Protein AF-A0A4Y9QPF8-F1 (afdb_monomer_lite)

Secondary structure (DSSP, 8-state):
-PPP---TT-BEEEEEEEETTT--EEEE--GGGGGG-TTEEEEEEEEEE-----SSS---PPPPTTPPTT-EEEESS--S--EEEE-TTS-EEE---EEEEE-SSSEEE----TT-SS----

Organism: NCBI:txid2562278

pLDDT: mean 89.96, std 12.93, range [38.16, 98.06]

Foldseek 3Di:
DDDADADPLAKFKWWWWAAPPPRDIDIDRDPVCPVVPPRTDTPGPIDIDRPDDDPDPDDDDDDDPPQDAFDKDKDQADPHQAFCDADPRRHTHGNGIFIFGHHVPDTFTPDDHVPDPDGDRD

Radius of gyration: 19.84 Å; chains: 1; bounding box: 45×23×57 Å

Structure (mmCIF, N/CA/C/O backbone):
data_AF-A0A4Y9QPF8-F1
#
_entry.id   AF-A0A4Y9QPF8-F1
#
loop_
_atom_site.group_PDB
_atom_site.id
_atom_site.type_symbol
_atom_site.label_atom_id
_atom_site.label_alt_id
_atom_site.label_comp_id
_atom_site.label_asym_id
_atom_site.label_entity_id
_atom_site.label_seq_id
_atom_site.pdbx_PDB_ins_code
_atom_site.Cartn_x
_atom_site.Cartn_y
_atom_site.Cartn_z
_atom_site.occupancy
_atom_site.B_iso_or_equiv
_atom_site.auth_seq_id
_atom_site.auth_comp_id
_atom_site.auth_asym_id
_atom_site.auth_atom_id
_atom_site.pdbx_PDB_model_num
ATOM 1 N N . MET A 1 1 ? -17.961 10.872 7.436 1.00 61.09 1 MET A N 1
ATOM 2 C CA . MET A 1 1 ? -17.236 10.192 6.340 1.00 61.09 1 MET A CA 1
ATOM 3 C C . MET A 1 1 ? -15.800 10.689 6.359 1.00 61.09 1 MET A C 1
ATOM 5 O O . MET A 1 1 ? -15.601 11.892 6.236 1.00 61.09 1 MET A O 1
ATOM 9 N N . LYS A 1 2 ? -14.827 9.804 6.592 1.00 71.81 2 LYS A N 1
ATOM 10 C CA . LYS A 1 2 ? -13.398 10.148 6.609 1.00 71.81 2 LYS A CA 1
ATOM 11 C C . LYS A 1 2 ? -12.883 10.136 5.171 1.00 71.81 2 LYS A C 1
ATOM 13 O O . LYS A 1 2 ? -13.086 9.157 4.458 1.00 71.81 2 LYS A O 1
ATOM 18 N N . LYS A 1 3 ? -12.284 11.237 4.718 1.00 79.31 3 LYS A N 1
ATOM 19 C CA . LYS A 1 3 ? -11.692 11.303 3.377 1.00 79.31 3 LYS A CA 1
ATOM 20 C C . LYS A 1 3 ? -10.334 10.610 3.415 1.00 79.31 3 LYS A C 1
ATOM 22 O O . LYS A 1 3 ? -9.482 11.002 4.205 1.00 79.31 3 LYS A O 1
ATOM 27 N N . VAL A 1 4 ? -10.135 9.630 2.542 1.00 80.62 4 VAL A N 1
ATOM 28 C CA . VAL A 1 4 ? -8.821 9.029 2.297 1.00 80.62 4 VAL A CA 1
ATOM 29 C C . VAL A 1 4 ? -8.189 9.746 1.105 1.00 80.62 4 VAL A C 1
ATOM 31 O O . VAL A 1 4 ? -8.857 10.007 0.103 1.00 80.62 4 VAL A O 1
ATOM 34 N N . SER A 1 5 ? -6.921 10.128 1.232 1.00 83.25 5 SER A N 1
ATOM 35 C CA . SER A 1 5 ? -6.130 10.731 0.158 1.00 83.25 5 SER A CA 1
ATOM 36 C C . SER A 1 5 ? -4.919 9.856 -0.126 1.00 83.25 5 SER A C 1
ATOM 38 O O . SER A 1 5 ? -4.286 9.437 0.845 1.00 83.25 5 SER A O 1
ATOM 40 N N . PRO A 1 6 ? -4.563 9.636 -1.403 1.00 86.75 6 PRO A N 1
ATOM 41 C CA . PRO A 1 6 ? -3.362 8.894 -1.722 1.00 86.75 6 PRO A CA 1
ATOM 42 C C . PRO A 1 6 ? -2.119 9.528 -1.094 1.00 86.75 6 PRO A C 1
ATOM 44 O O . PRO A 1 6 ? -1.950 10.751 -1.151 1.00 86.75 6 PRO A O 1
ATOM 47 N N . SER A 1 7 ? -1.256 8.711 -0.503 1.00 90.19 7 SER A N 1
ATOM 48 C CA . SER A 1 7 ? 0.034 9.155 0.003 1.00 90.19 7 SER A CA 1
ATOM 49 C C . SER A 1 7 ? 1.005 9.317 -1.166 1.00 90.19 7 SER A C 1
ATOM 51 O O . SER A 1 7 ? 1.222 8.360 -1.911 1.00 90.19 7 SER A O 1
ATOM 53 N N . PRO A 1 8 ? 1.655 10.484 -1.322 1.00 89.38 8 PRO A N 1
ATOM 54 C CA . PRO A 1 8 ? 2.661 10.681 -2.365 1.00 89.38 8 PRO A CA 1
ATOM 55 C C . PRO A 1 8 ? 3.926 9.838 -2.139 1.00 89.38 8 PRO A C 1
ATOM 57 O O . PRO A 1 8 ? 4.768 9.748 -3.030 1.00 89.38 8 PRO A O 1
ATOM 60 N N . GLU A 1 9 ? 4.090 9.244 -0.952 1.00 93.56 9 GLU A N 1
ATOM 61 C CA . GLU A 1 9 ? 5.223 8.373 -0.647 1.00 93.56 9 GLU A CA 1
ATOM 62 C C . GLU A 1 9 ? 5.029 6.947 -1.149 1.00 93.56 9 GLU A C 1
ATOM 64 O O . GLU A 1 9 ? 6.022 6.291 -1.453 1.00 93.56 9 GLU A O 1
ATOM 69 N N . ILE A 1 10 ? 3.785 6.463 -1.223 1.00 95.62 10 ILE A N 1
ATOM 70 C CA . ILE A 1 10 ? 3.485 5.086 -1.617 1.00 95.62 10 ILE A CA 1
ATOM 71 C C . ILE A 1 10 ? 3.674 4.954 -3.118 1.00 95.62 10 ILE A C 1
ATOM 73 O O . ILE A 1 10 ? 3.014 5.620 -3.916 1.00 95.62 10 ILE A O 1
ATOM 77 N N . LYS A 1 11 ? 4.597 4.080 -3.502 1.00 96.06 11 LYS A N 1
ATOM 78 C CA . LYS A 1 11 ? 4.978 3.890 -4.893 1.00 96.06 11 LYS A CA 1
ATOM 79 C C . LYS A 1 11 ? 5.720 2.585 -5.089 1.00 96.06 11 LYS A C 1
ATOM 81 O O . LYS A 1 11 ? 6.443 2.113 -4.214 1.00 96.06 11 LYS A O 1
ATOM 86 N N . SER A 1 12 ? 5.580 2.043 -6.283 1.00 95.88 12 SER A N 1
ATOM 87 C CA . SER A 1 12 ? 6.442 0.995 -6.802 1.00 95.88 12 SER A CA 1
ATOM 88 C C . SER A 1 12 ? 7.080 1.492 -8.091 1.00 95.88 12 SER A C 1
ATOM 90 O O . SER A 1 12 ? 6.598 2.444 -8.704 1.00 95.88 12 SER A O 1
ATOM 92 N N . LYS A 1 13 ? 8.166 0.852 -8.507 1.00 95.69 13 LYS A N 1
ATOM 93 C CA . LYS A 1 13 ? 8.860 1.163 -9.755 1.00 95.69 13 LYS A CA 1
ATOM 94 C C . LYS A 1 13 ? 8.799 0.010 -10.740 1.00 95.69 13 LYS A C 1
ATOM 96 O O . LYS A 1 13 ? 8.723 -1.161 -10.356 1.00 95.69 13 LYS A O 1
ATOM 101 N N . PHE A 1 14 ? 8.896 0.339 -12.018 1.00 96.88 14 PHE A N 1
ATOM 102 C CA . PHE A 1 14 ? 9.129 -0.640 -13.071 1.00 96.88 14 PHE A CA 1
ATOM 103 C C . PHE A 1 14 ? 10.016 -0.069 -14.178 1.00 96.88 14 PHE A C 1
ATOM 105 O O . PHE A 1 14 ? 10.145 1.146 -14.327 1.00 96.88 14 PHE A O 1
ATOM 112 N N . LYS A 1 15 ? 10.618 -0.964 -14.959 1.00 97.19 15 LYS A N 1
ATOM 113 C CA . LYS A 1 15 ? 11.339 -0.662 -16.201 1.00 97.19 15 LYS A CA 1
ATOM 114 C C . LYS A 1 15 ? 10.934 -1.680 -17.262 1.00 97.19 15 LYS A C 1
ATOM 116 O O . LYS A 1 15 ? 10.724 -2.850 -16.932 1.00 97.19 15 LYS A O 1
ATOM 121 N N . VAL A 1 16 ? 10.816 -1.247 -18.517 1.00 97.94 16 VAL A N 1
ATOM 122 C CA . VAL A 1 16 ? 10.375 -2.107 -19.627 1.00 97.94 16 VAL A CA 1
ATOM 123 C C . VAL A 1 16 ? 11.478 -2.265 -20.658 1.00 97.94 16 VAL A C 1
ATOM 125 O O . VAL A 1 16 ? 12.030 -1.286 -21.166 1.00 97.94 16 VAL A O 1
ATOM 128 N N . PHE A 1 17 ? 11.748 -3.520 -20.995 1.00 97.81 17 PHE A N 1
ATOM 129 C CA . PHE A 1 17 ? 12.710 -3.947 -21.996 1.00 97.81 17 PHE A CA 1
ATOM 130 C C . PHE A 1 17 ? 11.989 -4.613 -23.168 1.00 97.81 17 PHE A C 1
ATOM 132 O O . PHE A 1 17 ? 11.002 -5.320 -22.969 1.00 97.81 17 PHE A O 1
ATOM 139 N N . GLN A 1 18 ? 12.517 -4.439 -24.378 1.00 98.06 18 GLN A N 1
ATOM 140 C CA . GLN A 1 18 ? 12.081 -5.163 -25.569 1.00 98.06 18 GLN A CA 1
ATOM 141 C C . GLN A 1 18 ? 13.262 -5.856 -26.245 1.00 98.06 18 GLN A C 1
ATOM 143 O O . GLN A 1 18 ? 14.266 -5.211 -26.553 1.00 98.06 18 GLN A O 1
ATOM 148 N N . HIS A 1 19 ? 13.153 -7.161 -26.495 1.00 97.69 19 HIS A N 1
ATOM 149 C CA . HIS A 1 19 ? 14.205 -7.928 -27.156 1.00 97.69 19 HIS A CA 1
ATOM 150 C C . HIS A 1 19 ? 14.424 -7.408 -28.583 1.00 97.69 19 HIS A C 1
ATOM 152 O O . HIS A 1 19 ? 13.467 -7.221 -29.336 1.00 97.69 19 HIS A O 1
ATOM 158 N N . LYS A 1 20 ? 15.686 -7.230 -28.994 1.00 96.81 20 LYS A N 1
ATOM 159 C CA . LYS A 1 20 ? 16.048 -6.594 -30.278 1.00 96.81 20 LYS A CA 1
ATOM 160 C C . LYS A 1 20 ? 15.534 -7.337 -31.521 1.00 96.81 20 LYS A C 1
ATOM 162 O O . LYS A 1 20 ? 15.261 -6.697 -32.528 1.00 96.81 20 LYS A O 1
ATOM 167 N N . LEU A 1 21 ? 15.439 -8.669 -31.453 1.00 96.88 21 LEU A N 1
ATOM 168 C CA . LEU A 1 21 ? 15.009 -9.533 -32.570 1.00 96.88 21 LEU A CA 1
ATOM 169 C C . LEU A 1 21 ? 13.575 -10.074 -32.443 1.00 96.88 21 LEU A C 1
ATOM 171 O O . LEU A 1 21 ? 12.792 -9.955 -33.374 1.00 96.88 21 LEU A O 1
ATOM 175 N N . THR A 1 22 ? 13.231 -10.704 -31.315 1.00 97.38 22 THR A N 1
ATOM 176 C CA . THR A 1 22 ? 11.923 -11.353 -31.117 1.00 97.38 22 THR A CA 1
ATOM 177 C C . THR A 1 22 ? 10.802 -10.388 -30.744 1.00 97.38 22 THR A C 1
ATOM 179 O O . THR A 1 22 ? 9.642 -10.782 -30.784 1.00 97.38 22 THR A O 1
ATOM 182 N N . HIS A 1 23 ? 11.133 -9.149 -30.361 1.00 96.06 23 HIS A N 1
ATOM 183 C CA . HIS A 1 23 ? 10.197 -8.162 -29.815 1.00 96.06 23 HIS A CA 1
ATOM 184 C C . HIS A 1 23 ? 9.499 -8.572 -28.507 1.00 96.06 23 HIS A C 1
ATOM 186 O O . HIS A 1 23 ? 8.551 -7.903 -28.095 1.00 96.06 23 HIS A O 1
ATOM 192 N N . GLU A 1 24 ? 9.988 -9.615 -27.829 1.00 97.75 24 GLU A N 1
ATOM 193 C CA . GLU A 1 24 ? 9.533 -10.010 -26.494 1.00 97.75 24 GLU A CA 1
ATOM 194 C C . GLU A 1 24 ? 9.658 -8.846 -25.503 1.00 97.75 24 GLU A C 1
ATOM 196 O O . GLU A 1 24 ? 10.670 -8.140 -25.497 1.00 97.75 24 GLU A O 1
ATOM 201 N N . ILE A 1 25 ? 8.631 -8.657 -24.670 1.00 97.62 25 ILE A N 1
ATOM 202 C CA . ILE A 1 25 ? 8.572 -7.601 -23.657 1.00 97.62 25 ILE A CA 1
ATOM 203 C C . ILE A 1 25 ? 8.829 -8.194 -22.279 1.00 97.62 25 ILE A C 1
ATOM 205 O O . ILE A 1 25 ? 8.171 -9.151 -21.878 1.00 97.62 25 ILE A O 1
ATOM 209 N N . ILE A 1 26 ? 9.737 -7.568 -21.533 1.00 96.81 26 ILE A N 1
ATOM 210 C CA . ILE A 1 26 ? 10.032 -7.919 -20.144 1.00 96.81 26 ILE A CA 1
ATOM 211 C C . ILE A 1 26 ? 9.865 -6.682 -19.269 1.00 96.81 26 ILE A C 1
ATOM 213 O O . ILE A 1 26 ? 10.351 -5.598 -19.597 1.00 96.81 26 ILE A O 1
ATOM 217 N N . ILE A 1 27 ? 9.194 -6.867 -18.134 1.00 96.88 27 ILE A N 1
ATOM 218 C CA . ILE A 1 27 ? 9.002 -5.848 -17.104 1.00 96.88 27 ILE A CA 1
ATOM 219 C C . ILE A 1 27 ? 9.792 -6.276 -15.871 1.00 96.88 27 ILE A C 1
ATOM 221 O O . ILE A 1 27 ? 9.701 -7.424 -15.438 1.00 96.88 27 ILE A O 1
ATOM 225 N N . VAL A 1 28 ? 10.576 -5.360 -15.309 1.00 95.94 28 VAL A N 1
ATOM 226 C CA . VAL A 1 28 ? 11.359 -5.610 -14.093 1.00 95.94 28 VAL A CA 1
ATOM 227 C C . VAL A 1 28 ? 11.052 -4.576 -13.022 1.00 95.94 28 VAL A C 1
ATOM 229 O O . VAL A 1 28 ? 10.761 -3.425 -13.334 1.00 95.94 28 VAL A O 1
ATOM 232 N N . HIS A 1 29 ? 11.183 -4.986 -11.760 1.00 95.00 29 HIS A N 1
ATOM 233 C CA . HIS A 1 29 ? 10.904 -4.152 -10.581 1.00 95.00 29 HIS A CA 1
ATOM 234 C C . HIS A 1 29 ? 12.121 -3.976 -9.653 1.00 95.00 29 HIS A C 1
ATOM 236 O O . HIS A 1 29 ? 12.127 -3.121 -8.767 1.00 95.00 29 HIS A O 1
ATOM 242 N N . ASP A 1 30 ? 13.174 -4.769 -9.866 1.00 92.81 30 ASP A N 1
ATOM 243 C CA . ASP A 1 30 ? 14.404 -4.762 -9.072 1.00 92.81 30 ASP A CA 1
ATOM 244 C C . ASP A 1 30 ? 15.549 -4.146 -9.878 1.00 92.81 30 ASP A C 1
ATOM 246 O O . ASP A 1 30 ? 15.878 -4.648 -10.961 1.00 92.81 30 ASP A O 1
ATOM 250 N N . TYR A 1 31 ? 16.192 -3.111 -9.327 1.00 91.75 31 TYR A N 1
ATOM 251 C CA . TYR A 1 31 ? 17.314 -2.411 -9.965 1.00 91.75 31 TYR A CA 1
ATOM 252 C C . TYR A 1 31 ? 18.459 -3.350 -10.368 1.00 91.75 31 TYR A C 1
ATOM 254 O O . TYR A 1 31 ? 19.185 -3.093 -11.327 1.00 91.75 31 TYR A O 1
ATOM 262 N N . ARG A 1 32 ? 18.624 -4.475 -9.667 1.00 90.44 32 ARG A N 1
ATOM 263 C CA . ARG A 1 32 ? 19.681 -5.460 -9.931 1.00 90.44 32 ARG A CA 1
ATOM 264 C C . ARG A 1 32 ? 19.446 -6.248 -11.221 1.00 90.44 32 ARG A C 1
ATOM 266 O O . ARG A 1 32 ? 20.405 -6.792 -11.769 1.00 90.44 32 ARG A O 1
ATOM 273 N N . SER A 1 33 ? 18.209 -6.295 -11.715 1.00 90.19 33 SER A N 1
ATOM 274 C CA . SER A 1 33 ? 17.820 -7.111 -12.875 1.00 90.19 33 SER A CA 1
ATOM 275 C C . SER A 1 33 ? 18.345 -6.561 -14.199 1.00 90.19 33 SER A C 1
ATOM 277 O O . SER A 1 33 ? 18.541 -7.323 -15.139 1.00 90.19 33 SER A O 1
ATOM 279 N N . GLU A 1 34 ? 18.631 -5.260 -14.282 1.00 83.31 34 GLU A N 1
ATOM 280 C CA . GLU A 1 34 ? 19.047 -4.582 -15.520 1.00 83.31 34 GLU A CA 1
ATOM 281 C C . GLU A 1 34 ? 20.265 -5.235 -16.194 1.00 83.31 34 GLU A C 1
ATOM 283 O O . GLU A 1 34 ? 20.362 -5.298 -17.418 1.00 83.31 34 GLU A O 1
ATOM 288 N N . ARG A 1 35 ? 21.170 -5.816 -15.399 1.00 86.00 35 ARG A N 1
ATOM 289 C CA . ARG A 1 35 ? 22.394 -6.470 -15.890 1.00 86.00 35 ARG A CA 1
ATOM 290 C C . ARG A 1 35 ? 22.134 -7.723 -16.735 1.00 86.00 35 ARG A C 1
ATOM 292 O O . ARG A 1 35 ? 23.060 -8.193 -17.399 1.00 86.00 35 ARG A O 1
ATOM 299 N N . LEU A 1 36 ? 20.919 -8.269 -16.695 1.00 88.44 36 LEU A N 1
ATOM 300 C CA . LEU A 1 36 ? 20.546 -9.519 -17.358 1.00 88.44 36 LEU A CA 1
ATOM 301 C C . LEU A 1 36 ? 20.088 -9.320 -18.814 1.00 88.44 36 LEU A C 1
ATOM 303 O O . LEU A 1 36 ? 20.090 -10.280 -19.578 1.00 88.44 36 LEU A O 1
ATOM 307 N N . PHE A 1 37 ? 19.757 -8.094 -19.234 1.00 90.88 37 PHE A N 1
ATOM 308 C CA . PHE A 1 37 ? 19.033 -7.838 -20.491 1.00 90.88 37 PHE A CA 1
ATOM 309 C C . PHE A 1 37 ? 19.882 -7.137 -21.565 1.00 90.88 37 PHE A C 1
ATOM 311 O O . PHE A 1 37 ? 19.473 -6.143 -22.159 1.00 90.88 37 PHE A O 1
ATOM 318 N N . LYS A 1 38 ? 21.084 -7.660 -21.849 1.00 90.56 38 LYS A N 1
ATOM 319 C CA . LYS A 1 38 ? 22.028 -7.063 -22.826 1.00 90.56 38 LYS A CA 1
ATOM 320 C C . LYS A 1 38 ? 21.499 -7.036 -24.272 1.00 90.56 38 LYS A C 1
ATOM 322 O O . LYS A 1 38 ? 21.788 -6.105 -25.031 1.00 90.56 38 LYS A O 1
ATOM 327 N N . ASP A 1 39 ? 20.699 -8.032 -24.647 1.00 95.81 39 ASP A N 1
ATOM 328 C CA . ASP A 1 39 ? 20.120 -8.172 -25.995 1.00 95.81 39 ASP A CA 1
ATOM 329 C C . ASP A 1 39 ? 18.763 -7.469 -26.152 1.00 95.81 39 ASP A C 1
ATOM 331 O O . ASP A 1 39 ? 18.067 -7.630 -27.156 1.00 95.81 39 ASP A O 1
ATOM 335 N N . TYR A 1 40 ? 18.404 -6.633 -25.179 1.00 97.19 40 TYR A N 1
ATOM 336 C CA . TYR A 1 40 ? 17.168 -5.867 -25.160 1.00 97.19 40 TYR A CA 1
ATOM 337 C C . TYR A 1 40 ? 17.456 -4.371 -25.320 1.00 97.19 40 TYR A C 1
ATOM 339 O O . TYR A 1 40 ? 18.543 -3.887 -24.999 1.00 97.19 40 TYR A O 1
ATOM 347 N N . ASN A 1 41 ? 16.473 -3.638 -25.832 1.00 97.06 41 ASN A N 1
ATOM 348 C CA . ASN A 1 41 ? 16.414 -2.183 -25.779 1.00 97.06 41 ASN A CA 1
ATOM 349 C C . ASN A 1 41 ? 15.530 -1.764 -24.602 1.00 97.06 41 ASN A C 1
ATOM 351 O O . ASN A 1 41 ? 14.526 -2.419 -24.321 1.00 97.06 41 ASN A O 1
ATOM 355 N N . VAL A 1 42 ? 15.872 -0.659 -23.943 1.00 97.00 42 VAL A N 1
ATOM 356 C CA . VAL A 1 42 ? 14.971 -0.032 -22.972 1.00 97.00 42 VAL A CA 1
ATOM 357 C C . VAL A 1 42 ? 13.882 0.715 -23.734 1.00 97.00 42 VAL A C 1
ATOM 359 O O . VAL A 1 42 ? 14.186 1.525 -24.606 1.00 97.00 42 VAL A O 1
ATOM 362 N N . VAL A 1 43 ? 12.623 0.436 -23.403 1.00 97.56 43 VAL A N 1
ATOM 363 C CA . VAL A 1 43 ? 11.453 1.101 -24.000 1.00 97.56 43 VAL A CA 1
ATOM 364 C C . VAL A 1 43 ? 10.823 2.085 -23.020 1.00 97.56 43 VAL A C 1
ATOM 366 O O . VAL A 1 43 ? 10.400 3.165 -23.418 1.00 97.56 43 VAL A O 1
ATOM 369 N N . ILE A 1 44 ? 10.795 1.734 -21.734 1.00 97.69 44 ILE A N 1
ATOM 370 C CA . ILE A 1 44 ? 10.376 2.624 -20.650 1.00 97.69 44 ILE A CA 1
ATOM 371 C C . ILE A 1 44 ? 11.471 2.572 -19.596 1.00 97.69 44 ILE A C 1
ATOM 373 O O . ILE A 1 44 ? 11.809 1.485 -19.127 1.00 97.69 44 ILE A O 1
ATOM 377 N N . GLU A 1 45 ? 12.035 3.732 -19.263 1.00 96.88 45 GLU A N 1
ATOM 378 C CA . GLU A 1 45 ? 13.002 3.877 -18.173 1.00 96.88 45 GLU A CA 1
ATOM 379 C C . GLU A 1 45 ? 12.345 3.675 -16.804 1.00 96.88 45 GLU A C 1
ATOM 381 O O . GLU A 1 45 ? 11.122 3.593 -16.699 1.00 96.88 45 GLU A O 1
ATOM 386 N N . TRP A 1 46 ? 13.156 3.589 -15.746 1.00 96.38 46 TRP A N 1
ATOM 387 C CA . TRP A 1 46 ? 12.643 3.470 -14.380 1.00 96.38 46 TRP A CA 1
ATOM 388 C C . TRP A 1 46 ? 11.571 4.524 -14.095 1.00 96.38 46 TRP A C 1
ATOM 390 O O . TRP A 1 46 ? 11.841 5.724 -14.106 1.00 96.38 46 TRP A O 1
ATOM 400 N N . THR A 1 47 ? 10.351 4.046 -13.871 1.00 96.81 47 THR A N 1
ATOM 401 C CA . THR A 1 47 ? 9.160 4.872 -13.697 1.00 96.81 47 THR A CA 1
ATOM 402 C C . THR A 1 47 ? 8.452 4.455 -12.419 1.00 96.81 47 THR A C 1
ATOM 404 O O . THR A 1 47 ? 8.146 3.275 -12.232 1.00 96.81 47 THR A O 1
ATOM 407 N N . ASP A 1 4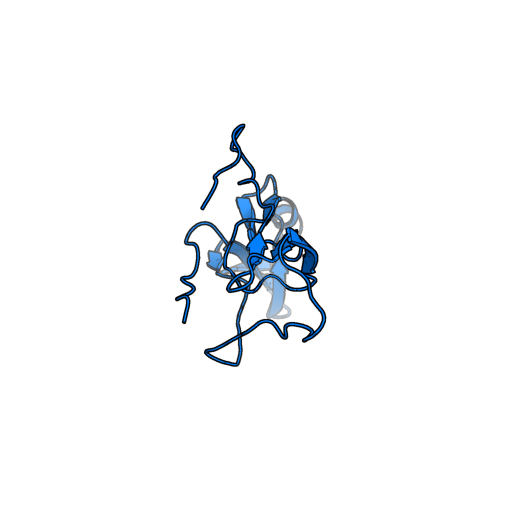8 ? 8.192 5.434 -11.555 1.00 95.81 48 ASP A N 1
ATOM 408 C CA . ASP A 1 48 ? 7.396 5.250 -10.346 1.00 95.81 48 ASP A CA 1
ATOM 409 C C . ASP A 1 48 ? 5.901 5.295 -10.691 1.00 95.81 48 ASP A C 1
ATOM 411 O O . ASP A 1 48 ? 5.455 6.090 -11.522 1.00 95.81 48 ASP A O 1
ATOM 415 N N . TYR A 1 49 ? 5.113 4.464 -10.023 1.00 94.81 49 TYR A N 1
ATOM 416 C CA . TYR A 1 49 ? 3.658 4.450 -10.119 1.00 94.81 49 TYR A CA 1
ATOM 417 C C . TYR A 1 49 ? 3.039 4.110 -8.764 1.00 94.81 49 TYR A C 1
ATOM 419 O O . TYR A 1 49 ? 3.673 3.491 -7.908 1.00 94.81 49 TYR A O 1
ATOM 427 N N . TYR A 1 50 ? 1.782 4.505 -8.574 1.00 94.62 50 TYR A N 1
ATOM 428 C CA . TYR A 1 50 ? 0.997 4.102 -7.412 1.00 94.62 50 TYR A CA 1
ATOM 429 C C . TYR A 1 50 ? 0.423 2.692 -7.658 1.00 94.62 50 TYR A C 1
ATOM 431 O O . TYR A 1 50 ? -0.346 2.525 -8.608 1.00 94.62 50 TYR A O 1
ATOM 439 N N . PRO A 1 51 ? 0.798 1.666 -6.865 1.00 92.81 51 PRO A N 1
ATOM 440 C CA . PRO A 1 51 ? 0.492 0.274 -7.197 1.00 92.81 51 PRO A CA 1
ATOM 441 C C . PRO A 1 51 ? -0.890 -0.198 -6.727 1.00 92.81 51 PRO A C 1
ATOM 443 O O . PRO A 1 51 ? -1.287 -1.317 -7.044 1.00 92.81 51 PRO A O 1
ATOM 446 N N . TYR A 1 52 ? -1.634 0.628 -5.987 1.00 90.94 52 TYR A N 1
ATOM 447 C CA . TYR A 1 52 ? -2.943 0.262 -5.455 1.00 90.94 52 TYR A CA 1
ATOM 448 C C . TYR A 1 52 ? -4.047 0.939 -6.269 1.00 90.94 52 TYR A C 1
ATOM 450 O O . TYR A 1 52 ? -4.130 2.155 -6.354 1.00 90.94 52 TYR A O 1
ATOM 458 N N . THR A 1 53 ? -4.931 0.167 -6.888 1.00 84.62 53 THR A N 1
ATOM 459 C CA . THR A 1 53 ? -6.087 0.722 -7.605 1.00 84.62 53 THR A CA 1
ATOM 460 C C . THR A 1 53 ? -7.356 0.118 -7.046 1.00 84.62 53 THR A C 1
ATOM 462 O O . THR A 1 53 ? -7.516 -1.101 -7.059 1.00 84.62 53 THR A O 1
ATOM 465 N N . GLN A 1 54 ? -8.270 0.962 -6.575 1.00 81.44 54 GLN A N 1
ATOM 466 C CA . GLN A 1 54 ? -9.591 0.527 -6.136 1.00 81.44 54 GLN A CA 1
ATOM 467 C C . GLN A 1 54 ? -10.605 0.750 -7.259 1.00 81.44 54 GLN A C 1
ATOM 469 O O . GLN A 1 54 ? -10.634 1.809 -7.882 1.00 81.44 54 GLN A O 1
ATOM 474 N N . LEU A 1 55 ? -11.441 -0.260 -7.520 1.00 84.81 55 LEU A N 1
ATOM 475 C CA . LEU A 1 55 ? -12.520 -0.163 -8.511 1.00 84.81 55 LEU A CA 1
ATOM 476 C C . LEU A 1 55 ? -13.630 0.788 -8.049 1.00 84.81 55 LEU A C 1
ATOM 478 O O . LEU A 1 55 ? -14.243 1.475 -8.863 1.00 84.81 55 LEU A O 1
ATOM 482 N N . ASN A 1 56 ? -13.884 0.813 -6.740 1.00 87.44 56 ASN A N 1
ATOM 483 C CA . ASN A 1 56 ? -14.920 1.634 -6.136 1.00 87.44 56 ASN A CA 1
ATOM 484 C C . ASN A 1 56 ? -14.302 2.888 -5.509 1.00 87.44 56 ASN A C 1
ATOM 486 O O . ASN A 1 56 ? -13.247 2.796 -4.885 1.00 87.44 56 ASN A O 1
ATOM 490 N N . PRO A 1 57 ? -14.978 4.046 -5.587 1.00 85.56 57 PRO A N 1
ATOM 491 C CA . PRO A 1 57 ? -14.500 5.284 -4.974 1.00 85.56 57 PRO A CA 1
ATOM 492 C C . PRO A 1 57 ? -14.779 5.353 -3.461 1.00 85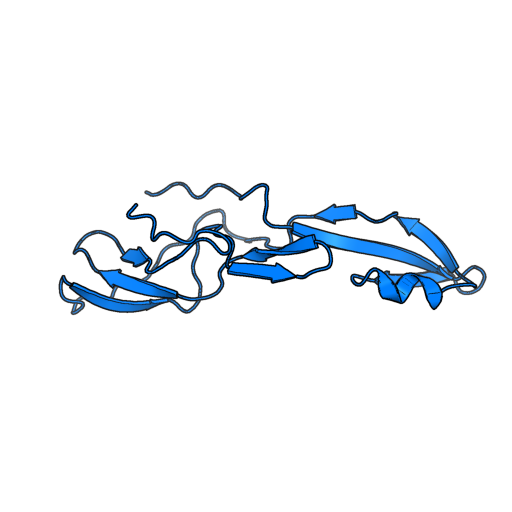.56 57 PRO A C 1
ATOM 494 O O . PRO A 1 57 ? -14.616 6.411 -2.854 1.00 85.56 57 PRO A O 1
ATOM 497 N N . PHE A 1 58 ? -15.260 4.265 -2.855 1.00 86.62 58 PHE A N 1
ATOM 498 C CA . PHE A 1 58 ? -15.606 4.184 -1.441 1.00 86.62 58 PHE A CA 1
ATOM 499 C C . PHE A 1 58 ? -15.214 2.827 -0.854 1.00 86.62 58 PHE A C 1
ATOM 501 O O . PHE A 1 58 ? -15.277 1.798 -1.528 1.00 86.62 58 PHE A O 1
ATOM 508 N N . ALA A 1 59 ? -14.874 2.846 0.431 1.00 89.62 59 ALA A N 1
ATOM 509 C CA . ALA A 1 59 ? -14.637 1.678 1.263 1.00 89.62 59 ALA A CA 1
ATOM 510 C C . ALA A 1 59 ? -15.107 1.986 2.693 1.00 89.62 59 ALA A C 1
ATOM 512 O O . ALA A 1 59 ? -15.165 3.152 3.096 1.00 89.62 59 ALA A O 1
ATOM 513 N N . ALA A 1 60 ? -15.483 0.952 3.441 1.00 92.00 60 ALA A N 1
ATOM 514 C CA . ALA A 1 60 ? -15.912 1.070 4.828 1.00 92.00 60 ALA A CA 1
ATOM 515 C C . ALA A 1 60 ? -15.655 -0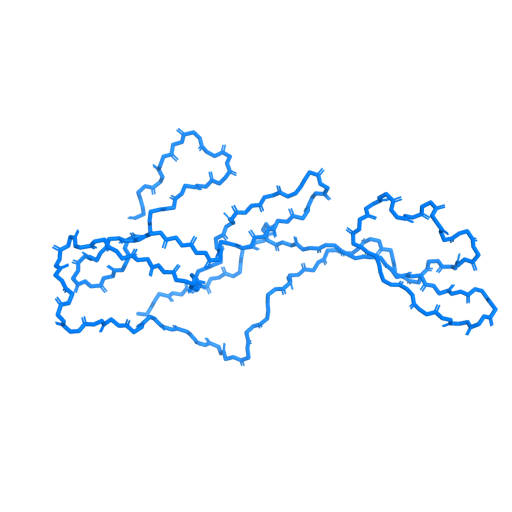.243 5.570 1.00 92.00 60 ALA A C 1
ATOM 517 O O . ALA A 1 60 ? -15.757 -1.320 4.981 1.00 92.00 60 ALA A O 1
ATOM 518 N N . TYR A 1 61 ? -15.375 -0.143 6.867 1.00 93.25 61 TYR A N 1
ATOM 519 C CA . TYR A 1 61 ? -15.311 -1.299 7.751 1.00 93.25 61 TYR A CA 1
ATOM 520 C C . TYR A 1 61 ? -16.722 -1.731 8.164 1.00 93.25 61 TYR A C 1
ATOM 522 O O . TYR A 1 61 ? -17.577 -0.896 8.466 1.00 93.25 61 TYR A O 1
ATOM 530 N N . LEU A 1 62 ? -16.960 -3.041 8.196 1.00 93.69 62 LEU A N 1
ATOM 531 C CA . LEU A 1 62 ? -18.148 -3.613 8.822 1.00 93.69 62 LEU A CA 1
ATOM 532 C C . LEU A 1 62 ? -17.856 -3.807 10.309 1.00 93.69 62 LEU A C 1
ATOM 534 O O . LEU A 1 62 ? -16.933 -4.535 10.663 1.00 93.69 62 LEU A O 1
ATOM 538 N N . ILE A 1 63 ? -18.636 -3.145 11.160 1.00 94.44 63 ILE A N 1
ATOM 539 C CA . ILE A 1 63 ? -18.455 -3.183 12.612 1.00 94.44 63 ILE A CA 1
ATOM 540 C C . ILE A 1 63 ? -19.470 -4.164 13.216 1.00 94.44 63 ILE A C 1
ATOM 542 O O . ILE A 1 63 ? -20.673 -3.982 12.996 1.00 94.44 63 ILE A O 1
ATOM 546 N N . PRO A 1 64 ? -19.026 -5.206 13.946 1.00 93.62 64 PRO A N 1
ATOM 547 C CA . PRO A 1 64 ? -19.920 -6.072 14.707 1.00 93.62 64 PRO A CA 1
ATOM 548 C C . PRO A 1 64 ? -20.732 -5.267 15.727 1.00 93.62 64 PRO A C 1
ATOM 550 O O . PRO A 1 64 ? -20.235 -4.320 16.332 1.00 93.62 64 PRO A O 1
ATOM 553 N N . HIS A 1 65 ? -22.002 -5.623 15.902 1.00 94.38 65 HIS A N 1
ATOM 554 C CA . HIS A 1 65 ? -22.923 -4.887 16.777 1.00 94.38 65 HIS A CA 1
ATOM 555 C C . HIS A 1 65 ? -22.636 -5.095 18.271 1.00 94.38 65 HIS A C 1
ATOM 557 O O . HIS A 1 65 ? -23.102 -4.317 19.098 1.00 94.38 65 HIS A O 1
ATOM 563 N N . ASP A 1 66 ? -21.912 -6.159 18.593 1.00 96.25 66 ASP A N 1
ATOM 564 C CA . ASP A 1 66 ? -21.484 -6.579 19.920 1.00 96.25 66 ASP A CA 1
ATOM 565 C C . ASP A 1 66 ? -20.076 -6.085 20.279 1.00 96.25 66 ASP A C 1
ATOM 567 O O . ASP A 1 66 ? -19.595 -6.394 21.362 1.00 96.25 66 ASP A O 1
ATOM 571 N N . LEU A 1 67 ? -19.435 -5.300 19.406 1.00 96.31 67 LEU A N 1
ATOM 572 C CA . LEU A 1 67 ? -18.107 -4.750 19.658 1.00 96.31 67 LEU A CA 1
ATOM 573 C C . LEU A 1 67 ? -18.156 -3.682 20.763 1.00 96.31 67 LEU A C 1
ATOM 575 O O . LEU A 1 67 ? -18.787 -2.629 20.606 1.00 96.31 67 LEU A O 1
ATOM 579 N N . GLU A 1 68 ? -17.464 -3.932 21.873 1.00 97.75 68 GLU A N 1
ATOM 580 C CA . GLU A 1 68 ? -17.454 -3.042 23.035 1.00 97.75 68 GLU A CA 1
ATOM 581 C C . GLU A 1 68 ? -16.403 -1.925 22.900 1.00 97.75 68 GLU A C 1
ATOM 583 O O . GLU A 1 68 ? -15.358 -2.057 22.258 1.00 97.75 68 GLU A O 1
ATOM 588 N N . ILE A 1 69 ? -16.675 -0.766 23.508 1.00 97.88 69 ILE A N 1
ATOM 589 C CA . ILE A 1 69 ? -15.733 0.362 23.505 1.00 97.88 69 ILE A CA 1
ATOM 590 C C . ILE A 1 69 ? -14.447 -0.048 24.229 1.00 97.88 69 ILE A C 1
ATOM 592 O O . ILE A 1 69 ? -14.481 -0.497 25.372 1.00 97.88 69 ILE A O 1
ATOM 596 N N . GLY A 1 70 ? -13.305 0.188 23.588 1.00 97.62 70 GLY A N 1
ATOM 597 C CA . GLY A 1 70 ? -11.989 -0.193 24.089 1.00 97.62 70 GLY A CA 1
ATOM 598 C C . GLY A 1 70 ? -11.527 -1.572 23.621 1.00 97.62 70 GLY A C 1
ATOM 599 O O . GLY A 1 70 ? -10.365 -1.913 23.850 1.00 97.62 70 GLY A O 1
ATOM 600 N N . GLU A 1 71 ? -12.377 -2.344 22.937 1.00 98.06 71 GLU A N 1
ATOM 601 C CA . GLU A 1 71 ? -11.964 -3.627 22.377 1.00 98.06 71 GLU A CA 1
ATOM 602 C C . GLU A 1 71 ? -10.939 -3.459 21.261 1.00 98.06 71 GLU A C 1
ATOM 604 O O . GLU A 1 71 ? -11.006 -2.543 20.433 1.00 98.06 71 GLU A O 1
ATOM 609 N N . ARG A 1 72 ? -9.974 -4.381 21.257 1.00 97.81 72 ARG A N 1
ATOM 610 C CA . ARG A 1 72 ? -8.935 -4.478 20.240 1.00 97.81 72 ARG A CA 1
ATOM 611 C C . ARG A 1 72 ? -9.377 -5.453 19.161 1.00 97.81 72 ARG A C 1
ATOM 613 O O . ARG A 1 72 ? -9.728 -6.593 19.454 1.00 97.81 72 ARG A O 1
ATOM 620 N N . VAL A 1 73 ? -9.299 -5.009 17.916 1.00 97.06 73 VAL A N 1
ATOM 621 C CA . VAL A 1 73 ? -9.633 -5.800 16.733 1.00 97.06 73 VAL A CA 1
ATOM 622 C C . VAL A 1 73 ? -8.455 -5.856 15.778 1.00 97.06 73 VAL A C 1
ATOM 624 O O . VAL A 1 73 ? -7.594 -4.976 15.775 1.00 97.06 73 VAL A O 1
ATOM 627 N N . PHE A 1 74 ? -8.441 -6.883 14.937 1.00 97.25 74 PHE A N 1
ATOM 628 C CA . PHE A 1 74 ? -7.511 -6.995 13.824 1.00 97.25 74 PHE A CA 1
ATOM 629 C C . PHE A 1 74 ? -8.199 -6.564 12.526 1.00 97.25 74 PHE A C 1
ATOM 631 O O . PHE A 1 74 ? -9.256 -7.088 12.174 1.00 97.25 74 PHE A O 1
ATOM 638 N N . ILE A 1 75 ? -7.587 -5.628 11.807 1.00 97.06 75 ILE A N 1
ATOM 639 C CA . ILE A 1 75 ? -8.031 -5.157 10.498 1.00 97.06 75 ILE A CA 1
ATOM 640 C C . ILE A 1 75 ? -7.176 -5.849 9.440 1.00 97.06 75 ILE A C 1
ATOM 642 O O . ILE A 1 75 ? -5.972 -5.615 9.347 1.00 97.06 75 ILE A O 1
ATOM 646 N N . SER A 1 76 ? -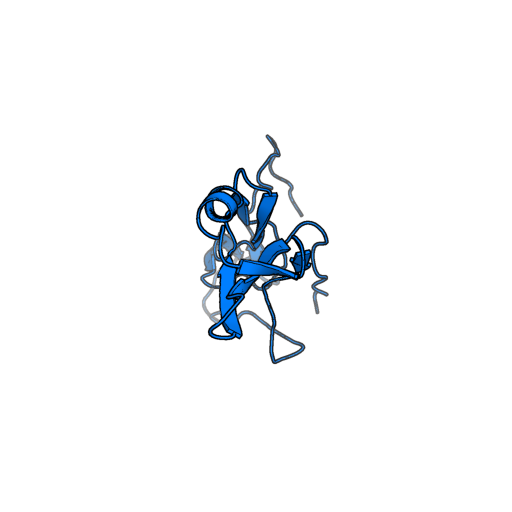7.809 -6.703 8.636 1.00 95.75 76 SER A N 1
ATOM 647 C CA . SER A 1 76 ? -7.141 -7.514 7.609 1.00 95.75 76 SER A CA 1
ATOM 648 C C . SER A 1 76 ? -6.934 -6.805 6.267 1.00 95.75 76 SER A C 1
ATOM 650 O O . SER A 1 76 ? -6.229 -7.331 5.415 1.00 95.75 76 SER A O 1
ATOM 652 N N . ASP A 1 77 ? -7.596 -5.672 6.053 1.00 94.19 77 ASP A N 1
ATOM 653 C CA . ASP A 1 77 ? -7.393 -4.795 4.898 1.00 94.19 77 ASP A CA 1
ATOM 654 C C . ASP A 1 77 ? -7.645 -3.365 5.365 1.00 94.19 77 ASP A C 1
ATOM 656 O O . ASP A 1 77 ? -8.785 -2.897 5.416 1.00 94.19 77 ASP A O 1
ATOM 660 N N . VAL A 1 78 ? -6.583 -2.701 5.816 1.00 94.94 78 VAL A N 1
ATOM 661 C CA . VAL A 1 78 ? -6.638 -1.275 6.155 1.00 94.94 78 VAL A CA 1
ATOM 662 C C . VAL A 1 78 ? -7.067 -0.541 4.895 1.00 94.94 78 VAL A C 1
ATOM 664 O O . VAL A 1 78 ? -6.568 -0.868 3.831 1.00 94.94 78 VAL A O 1
ATOM 667 N N . ILE A 1 79 ? -7.983 0.424 4.957 1.00 93.00 79 ILE A N 1
ATOM 668 C CA . ILE A 1 79 ? -8.445 1.169 3.767 1.00 93.00 79 ILE A CA 1
ATOM 669 C C . ILE A 1 79 ? -7.734 2.516 3.611 1.00 93.00 79 ILE A C 1
ATOM 671 O O . ILE A 1 79 ? -7.734 3.100 2.530 1.00 93.00 79 ILE A O 1
ATOM 675 N N . GLU A 1 80 ? -7.120 3.016 4.682 1.00 92.38 80 GLU A N 1
ATOM 676 C CA . GLU A 1 80 ? -6.282 4.203 4.655 1.00 92.38 80 GLU A CA 1
ATOM 677 C C . GLU A 1 80 ? -5.000 3.991 3.839 1.00 92.38 80 GLU A C 1
ATOM 679 O O . GLU A 1 80 ? -4.446 2.891 3.759 1.00 92.38 80 GLU A O 1
ATOM 684 N N . ASP A 1 81 ? -4.494 5.075 3.249 1.00 92.81 81 ASP A N 1
ATOM 685 C CA . ASP A 1 81 ? -3.268 5.045 2.452 1.00 92.81 81 ASP A CA 1
ATOM 686 C C . ASP A 1 81 ? -2.032 5.368 3.306 1.00 92.81 81 ASP A C 1
ATOM 688 O O . ASP A 1 81 ? -1.356 6.384 3.139 1.00 92.81 81 ASP A O 1
ATOM 692 N N . LEU A 1 82 ? -1.793 4.516 4.304 1.00 94.44 82 LEU A N 1
ATOM 693 C CA . LEU A 1 82 ? -0.684 4.626 5.254 1.00 94.44 82 LEU A CA 1
ATOM 694 C C . LEU A 1 82 ? 0.516 3.814 4.773 1.00 94.44 82 LEU A C 1
ATOM 696 O O . LEU A 1 82 ? 0.344 2.760 4.170 1.00 94.44 82 LEU A O 1
ATOM 700 N N . VAL A 1 83 ? 1.737 4.266 5.056 1.00 95.19 83 VAL A N 1
ATOM 701 C CA . VAL A 1 83 ? 2.949 3.528 4.674 1.00 95.19 83 VAL A CA 1
ATOM 702 C C . VAL A 1 83 ? 3.153 2.330 5.601 1.00 95.19 83 VAL A C 1
ATOM 704 O O . VAL A 1 83 ? 3.411 2.492 6.784 1.00 95.19 83 VAL A O 1
ATOM 707 N N . GLY A 1 84 ? 3.095 1.114 5.067 1.00 94.25 84 GLY A N 1
ATOM 708 C CA . GLY A 1 84 ? 3.318 -0.115 5.831 1.00 94.25 84 GLY A CA 1
ATOM 709 C C . GLY A 1 84 ? 4.778 -0.543 5.865 1.00 94.25 84 GLY A C 1
ATOM 710 O O . GLY A 1 84 ? 5.291 -0.967 6.898 1.00 94.25 84 GLY A O 1
ATOM 711 N N . SER A 1 85 ? 5.474 -0.433 4.734 1.00 93.00 85 SER A N 1
ATOM 712 C CA . SER A 1 85 ? 6.874 -0.843 4.644 1.00 93.00 85 SER A CA 1
ATOM 713 C C . SER A 1 85 ? 7.626 -0.119 3.533 1.00 93.00 85 SER A C 1
ATOM 715 O O . SER A 1 85 ? 7.040 0.454 2.614 1.00 93.00 85 SER A O 1
ATOM 717 N N . ARG A 1 86 ? 8.956 -0.138 3.640 1.00 93.56 86 ARG A N 1
ATOM 718 C CA . ARG A 1 86 ? 9.875 0.403 2.640 1.00 93.56 86 ARG A CA 1
ATOM 719 C C . ARG A 1 86 ? 10.865 -0.669 2.247 1.00 93.56 86 ARG A C 1
ATOM 721 O O . ARG A 1 86 ? 11.497 -1.281 3.108 1.00 93.56 86 ARG A O 1
ATOM 728 N N . TRP A 1 87 ? 11.041 -0.858 0.952 1.00 91.19 87 TRP A N 1
ATOM 729 C CA . TRP A 1 87 ? 12.120 -1.670 0.433 1.00 91.19 87 TRP A CA 1
ATOM 730 C C . TRP A 1 87 ? 13.353 -0.806 0.190 1.00 91.19 87 TRP A C 1
ATOM 732 O O . TRP A 1 87 ? 13.264 0.345 -0.237 1.00 91.19 87 TRP A O 1
ATOM 742 N N . ASN A 1 88 ? 14.537 -1.371 0.415 1.00 88.38 88 ASN A N 1
ATOM 743 C CA . ASN A 1 88 ? 15.816 -0.661 0.314 1.00 88.38 88 ASN A CA 1
ATOM 744 C C . ASN A 1 88 ? 16.191 -0.218 -1.116 1.00 88.38 88 ASN A C 1
ATOM 746 O O . ASN A 1 88 ? 17.262 0.347 -1.321 1.00 88.38 88 ASN A O 1
ATOM 750 N N . GLN A 1 89 ? 15.317 -0.460 -2.093 1.00 89.50 89 GLN A N 1
ATOM 751 C CA . GLN A 1 89 ? 15.416 0.024 -3.468 1.00 89.50 89 GLN A CA 1
ATOM 752 C C . GLN A 1 89 ? 14.359 1.087 -3.815 1.00 89.50 89 GLN A C 1
ATOM 754 O O . GLN A 1 89 ? 14.131 1.359 -4.989 1.00 89.50 89 GLN A O 1
ATOM 759 N N . GLY A 1 90 ? 13.701 1.680 -2.817 1.00 89.88 90 GLY A N 1
ATOM 760 C CA . GLY A 1 90 ? 12.812 2.829 -3.004 1.00 89.88 90 GLY A CA 1
ATOM 761 C C . GLY A 1 90 ? 11.334 2.504 -3.225 1.00 89.88 90 GLY A C 1
ATOM 762 O O . GLY A 1 90 ? 10.553 3.446 -3.326 1.00 89.88 90 GLY A O 1
ATOM 763 N N . ASP A 1 91 ? 10.943 1.223 -3.252 1.00 94.69 91 ASP A N 1
ATOM 764 C CA . ASP A 1 91 ? 9.519 0.864 -3.213 1.00 94.69 91 ASP A CA 1
ATOM 765 C C . ASP A 1 91 ? 8.967 1.110 -1.809 1.00 94.69 91 ASP A C 1
ATOM 767 O O . ASP A 1 91 ? 9.614 0.803 -0.802 1.00 94.69 91 ASP A O 1
ATOM 771 N N . VAL A 1 92 ? 7.761 1.656 -1.752 1.00 95.69 92 VAL A N 1
ATOM 772 C CA . VAL A 1 92 ? 7.046 1.984 -0.525 1.00 95.69 92 VAL A CA 1
ATOM 773 C C . VAL A 1 92 ? 5.650 1.401 -0.644 1.00 95.69 92 VAL A C 1
ATOM 775 O O . VAL A 1 92 ? 4.889 1.761 -1.542 1.00 95.69 92 VAL A O 1
ATOM 778 N N . PHE A 1 93 ? 5.325 0.490 0.263 1.00 94.62 93 PHE A N 1
ATOM 779 C CA . PHE A 1 93 ? 4.085 -0.273 0.237 1.00 94.62 93 PHE A CA 1
ATOM 780 C C . PHE A 1 93 ? 3.109 0.263 1.273 1.00 94.62 93 PHE A C 1
ATOM 782 O O . PHE A 1 93 ? 3.508 0.742 2.340 1.00 94.62 93 PHE A O 1
ATOM 789 N N . ARG A 1 94 ? 1.822 0.159 0.958 1.00 95.12 94 ARG A N 1
ATOM 790 C CA . ARG A 1 94 ? 0.728 0.524 1.853 1.00 95.12 94 ARG A CA 1
ATOM 791 C C . ARG A 1 94 ? 0.654 -0.449 3.030 1.00 95.12 94 ARG A C 1
ATOM 793 O O . ARG A 1 94 ? 1.049 -1.606 2.911 1.00 95.12 94 ARG A O 1
ATOM 800 N N . LEU A 1 95 ? 0.174 0.023 4.173 1.00 95.88 95 LEU A N 1
ATOM 801 C CA . LEU A 1 95 ? -0.140 -0.806 5.328 1.00 95.88 95 LEU A CA 1
ATOM 802 C C . LEU A 1 95 ? -1.306 -1.721 4.959 1.00 95.88 95 LEU A C 1
ATOM 804 O O . LEU A 1 95 ? -2.395 -1.239 4.670 1.00 95.88 95 LEU A O 1
ATOM 808 N N . GLU A 1 96 ? -1.063 -3.027 4.935 1.00 95.19 96 GLU A N 1
ATOM 809 C CA . GLU A 1 96 ? -2.089 -4.008 4.565 1.00 95.19 96 GLU A CA 1
ATOM 810 C C . GLU A 1 96 ? -2.988 -4.337 5.754 1.00 95.19 96 GLU A C 1
ATOM 812 O O . GLU A 1 96 ? -4.207 -4.376 5.631 1.00 95.19 96 GLU A O 1
ATOM 817 N N . THR A 1 97 ? -2.387 -4.521 6.929 1.00 96.69 97 THR A N 1
ATOM 818 C CA . THR A 1 97 ? -3.088 -4.960 8.135 1.00 96.69 97 THR A CA 1
ATOM 819 C C . THR A 1 97 ? -2.586 -4.216 9.358 1.00 96.69 97 THR A C 1
ATOM 821 O O . THR A 1 97 ? -1.393 -3.914 9.443 1.00 96.69 97 THR A O 1
ATOM 824 N N . CYS A 1 98 ? -3.447 -4.003 10.345 1.00 96.94 98 CYS A N 1
ATOM 825 C CA . CYS A 1 98 ? -3.024 -3.562 11.670 1.00 96.94 98 CYS A CA 1
ATOM 826 C C . CYS A 1 98 ? -4.036 -3.968 12.740 1.00 96.94 98 CYS A C 1
ATOM 828 O O . CYS A 1 98 ? -5.141 -4.418 12.443 1.00 96.94 98 CYS A O 1
ATOM 830 N N . GLU A 1 99 ? -3.650 -3.805 13.999 1.00 97.50 99 GLU A N 1
ATOM 831 C CA . GLU A 1 99 ? -4.617 -3.798 15.089 1.00 97.50 99 GLU A CA 1
ATOM 832 C C . GLU A 1 99 ? -5.233 -2.404 15.232 1.00 97.50 99 GLU A C 1
ATOM 834 O O . GLU A 1 99 ? -4.627 -1.398 14.861 1.00 97.50 99 GLU A O 1
ATOM 839 N N . ALA A 1 100 ? -6.431 -2.335 15.796 1.00 97.38 100 ALA A N 1
ATOM 840 C CA . ALA A 1 100 ? -7.091 -1.082 16.124 1.00 97.38 100 ALA A CA 1
ATOM 841 C C . ALA A 1 100 ? -7.921 -1.218 17.399 1.00 97.38 100 ALA A C 1
ATOM 843 O O . ALA A 1 100 ? -8.321 -2.320 17.771 1.00 97.38 100 ALA A O 1
ATOM 844 N N . ILE A 1 101 ? -8.195 -0.093 18.053 1.00 97.81 101 ILE A N 1
ATOM 845 C CA . ILE A 1 101 ? -9.101 -0.021 19.201 1.00 97.81 101 ILE A CA 1
ATOM 846 C C . ILE A 1 101 ? -10.414 0.625 18.764 1.00 97.81 101 ILE A C 1
ATOM 848 O O . ILE A 1 101 ? -10.416 1.707 18.173 1.00 97.81 101 ILE A O 1
ATOM 852 N N . TRP A 1 102 ? -11.539 -0.012 19.082 1.00 97.44 102 TRP A N 1
ATOM 853 C CA . TRP A 1 102 ? -12.858 0.563 18.847 1.00 97.44 102 TRP A CA 1
ATOM 854 C C . TRP A 1 102 ? -13.176 1.656 19.866 1.00 97.44 102 TRP A C 1
ATOM 856 O O . TRP A 1 102 ? -13.161 1.435 21.074 1.00 97.44 102 TRP A O 1
ATOM 866 N N . THR A 1 103 ? -13.499 2.853 19.386 1.00 96.06 103 THR A N 1
ATOM 867 C CA . THR A 1 103 ? -13.804 4.015 20.244 1.00 96.06 103 THR A CA 1
ATOM 868 C C . THR A 1 103 ? -15.302 4.204 20.504 1.00 96.06 103 THR A C 1
ATOM 870 O O . THR A 1 103 ? -15.695 5.154 21.178 1.00 96.06 103 THR A O 1
ATOM 873 N N . GLY A 1 104 ? -16.155 3.343 19.942 1.00 94.94 104 GLY A N 1
ATOM 874 C CA . GLY A 1 104 ? -17.610 3.534 19.892 1.00 94.94 104 GLY A CA 1
ATOM 875 C C . GLY A 1 104 ? -18.097 4.301 18.660 1.00 94.94 104 GLY A C 1
ATOM 876 O O . GLY A 1 104 ? -19.283 4.248 18.352 1.00 94.94 104 GLY A O 1
ATOM 877 N N . ASN A 1 105 ? -17.198 4.984 17.941 1.00 93.19 105 ASN A N 1
ATOM 878 C CA . ASN A 1 105 ? -17.523 5.727 16.717 1.00 93.19 105 ASN A CA 1
ATOM 879 C C . ASN A 1 105 ? -16.539 5.477 15.565 1.00 93.19 105 ASN A C 1
ATOM 881 O O . ASN A 1 105 ? -16.928 5.587 14.404 1.00 93.19 105 ASN A O 1
ATOM 885 N N . ASP A 1 106 ? -15.277 5.181 15.875 1.00 93.81 106 ASP A N 1
ATOM 886 C CA . ASP A 1 106 ? -14.211 4.963 14.894 1.00 93.81 106 ASP A CA 1
ATOM 887 C C . ASP A 1 106 ? -13.200 3.909 15.382 1.00 93.81 106 ASP A C 1
ATOM 889 O O . ASP A 1 106 ? -13.132 3.598 16.579 1.00 93.81 106 ASP A O 1
ATOM 893 N N . LEU A 1 107 ? -12.402 3.383 14.454 1.00 94.94 107 LEU A N 1
ATOM 894 C CA . LEU A 1 107 ? -11.283 2.484 14.720 1.00 94.94 107 LEU A CA 1
ATOM 895 C C . LEU A 1 107 ? -9.990 3.294 14.838 1.00 94.94 107 LEU A C 1
ATOM 897 O O . LEU A 1 107 ? -9.467 3.821 13.855 1.00 94.94 107 LEU A O 1
ATOM 901 N N . LEU A 1 108 ? -9.450 3.369 16.052 1.00 95.50 108 LEU A N 1
ATOM 902 C CA . LEU A 1 108 ? -8.143 3.963 16.297 1.00 95.50 108 LEU A CA 1
ATOM 903 C C . LEU A 1 108 ? -7.059 2.950 15.922 1.00 95.50 108 LEU A C 1
ATOM 905 O O . LEU A 1 108 ? -6.796 2.021 16.684 1.00 95.50 108 LEU A O 1
ATOM 909 N N . LEU A 1 109 ? -6.458 3.120 14.743 1.00 95.50 109 LEU A N 1
ATOM 910 C CA . LEU A 1 109 ? -5.406 2.234 14.242 1.00 95.50 109 LEU A CA 1
ATOM 911 C C . LEU A 1 109 ? -4.169 2.292 15.150 1.00 95.50 109 LEU A C 1
ATOM 913 O O . LEU A 1 109 ? -3.614 3.367 15.381 1.00 95.50 109 LEU A O 1
ATOM 917 N N . ASP A 1 110 ? -3.694 1.134 15.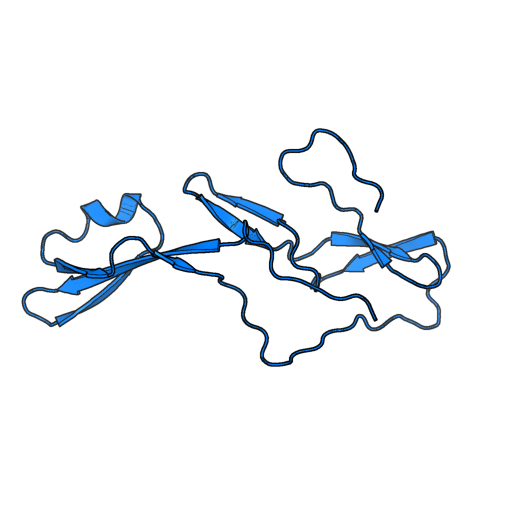604 1.00 94.75 110 ASP A N 1
ATOM 918 C CA . ASP A 1 110 ? -2.409 0.982 16.291 1.00 94.75 110 ASP A CA 1
ATOM 919 C C . ASP A 1 110 ? -1.286 0.969 15.247 1.00 94.75 110 ASP A C 1
ATOM 921 O O . ASP A 1 110 ? -0.707 -0.058 14.888 1.00 94.75 110 ASP A O 1
ATOM 925 N N . TYR A 1 111 ? -1.061 2.142 14.664 1.00 93.00 111 TYR A N 1
ATOM 926 C CA . TYR A 1 111 ? -0.118 2.352 13.581 1.00 93.00 111 TYR A CA 1
ATOM 927 C C . TYR A 1 111 ? 1.027 3.252 14.035 1.00 93.00 111 TYR A C 1
ATOM 929 O O . TYR A 1 111 ? 0.829 4.326 14.605 1.00 93.00 111 TYR A O 1
ATOM 937 N N . LYS A 1 112 ? 2.249 2.824 13.721 1.00 87.50 112 LYS A N 1
ATOM 938 C CA . LYS A 1 112 ? 3.457 3.633 13.873 1.00 87.50 112 LYS A CA 1
ATOM 939 C C . LYS A 1 112 ? 4.078 3.832 12.511 1.00 87.50 112 LYS A C 1
ATOM 941 O O . LYS A 1 112 ? 4.327 2.860 11.799 1.00 87.50 112 LYS A O 1
ATOM 946 N N . TYR A 1 113 ? 4.344 5.090 12.177 1.00 83.25 113 TYR A N 1
ATOM 947 C CA . TYR A 1 113 ? 4.972 5.425 10.915 1.00 83.25 113 TYR A CA 1
ATOM 948 C C . TYR A 1 113 ? 6.333 4.725 10.806 1.00 83.25 113 TYR A C 1
ATOM 950 O O . TYR A 1 113 ? 7.170 4.896 11.699 1.00 83.25 113 TYR A O 1
ATOM 958 N N . PRO A 1 114 ? 6.601 3.939 9.748 1.00 77.06 114 PRO A N 1
ATOM 959 C CA . PRO A 1 114 ? 7.884 3.265 9.617 1.00 77.06 114 PRO A CA 1
ATOM 960 C C . PRO A 1 114 ? 8.991 4.308 9.417 1.00 77.06 114 PRO A C 1
ATOM 962 O O . PRO A 1 114 ? 9.125 4.873 8.334 1.00 77.06 114 PRO A O 1
ATOM 965 N N . GLY A 1 115 ? 9.769 4.579 10.463 1.00 68.38 115 GLY A N 1
ATOM 966 C CA . GLY A 1 115 ? 10.791 5.632 10.479 1.00 68.38 115 GLY A CA 1
ATOM 967 C C . GLY A 1 115 ? 10.649 6.627 11.633 1.00 68.38 115 GLY A C 1
ATOM 968 O O . GLY A 1 115 ? 11.630 7.291 11.957 1.00 68.38 115 GLY A O 1
ATOM 969 N N . ASP A 1 116 ? 9.490 6.675 12.297 1.00 57.69 116 ASP A N 1
ATOM 970 C CA . ASP A 1 116 ? 9.306 7.458 13.518 1.00 57.69 116 ASP A CA 1
ATOM 971 C C . ASP A 1 116 ? 9.617 6.617 14.762 1.00 57.69 116 ASP A C 1
ATOM 973 O O . ASP A 1 116 ? 9.082 5.527 14.963 1.00 57.69 116 ASP A O 1
ATOM 977 N N . ASN A 1 117 ? 10.442 7.165 15.658 1.00 45.88 117 ASN A N 1
ATOM 978 C CA . ASN A 1 117 ? 10.654 6.622 17.006 1.00 45.88 117 ASN A CA 1
ATOM 979 C C . ASN A 1 117 ? 9.516 6.993 17.986 1.00 45.88 117 ASN A C 1
ATOM 981 O O . ASN A 1 117 ? 9.652 6.767 19.189 1.00 45.88 117 ASN A O 1
ATOM 985 N N . TYR A 1 118 ? 8.402 7.562 17.508 1.00 45.19 118 TYR A N 1
ATOM 986 C CA . TYR A 1 118 ? 7.287 8.012 18.343 1.00 45.19 118 TYR A CA 1
ATOM 987 C C . TYR A 1 118 ? 5.929 7.616 17.754 1.00 45.19 118 TYR A C 1
ATOM 989 O O . TYR A 1 118 ? 5.689 7.733 16.557 1.00 45.19 118 TYR A O 1
ATOM 997 N N . THR A 1 119 ? 5.031 7.144 18.622 1.00 38.53 119 THR A N 1
ATOM 998 C CA . THR A 1 119 ? 3.628 6.857 18.298 1.00 38.53 119 THR A CA 1
ATOM 999 C C . THR A 1 119 ? 2.897 8.171 18.008 1.00 38.53 119 THR A C 1
ATOM 1001 O O . THR A 1 119 ? 2.878 9.054 18.867 1.00 38.53 119 THR A O 1
ATOM 1004 N N . ILE A 1 120 ? 2.286 8.306 16.830 1.00 42.94 120 ILE A N 1
ATOM 1005 C CA . ILE A 1 120 ? 1.384 9.425 16.533 1.00 42.94 120 ILE A CA 1
ATOM 1006 C C . ILE A 1 120 ? -0.006 9.025 17.033 1.00 42.94 120 ILE A C 1
ATOM 1008 O O . ILE A 1 120 ? -0.607 8.095 16.504 1.00 42.94 120 ILE A O 1
ATOM 1012 N N . TYR A 1 121 ? -0.508 9.711 18.060 1.00 39.75 121 TYR A N 1
ATOM 1013 C CA . TYR A 1 121 ? -1.928 9.665 18.406 1.00 39.75 121 TYR A CA 1
ATOM 1014 C C . TYR A 1 121 ? -2.659 10.605 17.444 1.00 39.75 121 TYR A C 1
ATOM 1016 O O . TYR A 1 121 ? -2.435 11.817 17.488 1.00 39.75 121 TYR A O 1
ATOM 1024 N N . GLY A 1 122 ? -3.433 10.024 16.526 1.00 38.16 122 GLY A N 1
ATOM 1025 C CA . GLY A 1 122 ? -4.359 10.748 15.652 1.00 38.16 122 GLY A CA 1
ATOM 1026 C C . GLY A 1 122 ? -5.652 11.111 16.363 1.00 38.16 122 GLY A C 1
ATOM 1027 O O . GLY A 1 122 ? -6.040 10.360 17.286 1.00 38.16 122 GLY A O 1
#

Sequen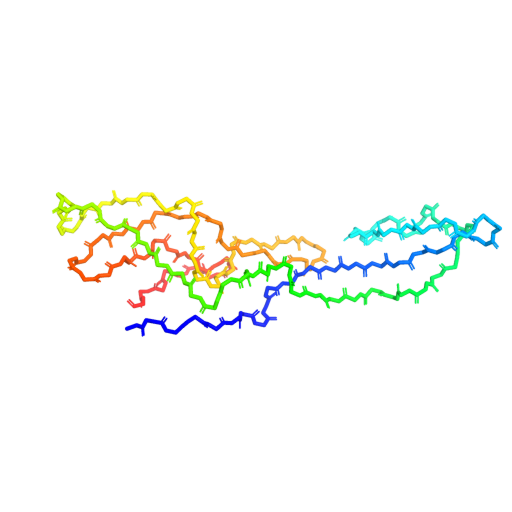ce (122 aa):
MKKVSPSPEIKSKFKVFQHKLTHEIIIVHDYRSERLFKDYNVVIEWTDYYPYTQLNPFAAYLIPHDLEIGERVFISDVIEDLVGSRWNQGDVFRLETCEAIWTGNDLLLDYKYPGDNYTIYG